Protein AF-A0A6B3FW45-F1 (afdb_monomer_lite)

Sequence (90 aa):
GYACMRNLEPPHPGDPGQGGGPLTVVGDCVTASRAGEVTETACADAGGRAPRYRVESAVRRRAQCPDDTDLFVSLRGEKPVGCARRSTGW

pLDDT: mean 77.46, std 15.92, range [47.41, 97.5]

Foldseek 3Di:
DDDDCVPDDDDDPDDQQQFDDPFDDANWFWADDDDQDIGTHHCACPPPPHRQKGQHDFAQDPVPADPQQPDWAQGDDNRRTTRIHGDPHD

Radius of gyration: 12.93 Å; chains: 1; bounding box: 34×30×26 Å

Secondary structure (DSSP, 8-state):
----GGGSSSSPTT-TTSS--SS--TT-EEEEEETTEEEEE-SS-TTS---SEEEEEEESSGGGS-TT--EEEE-SSS--EEEEEE----

Structure (mmCIF, N/CA/C/O backbone):
data_AF-A0A6B3FW45-F1
#
_entry.id   AF-A0A6B3FW45-F1
#
loop_
_atom_site.group_PDB
_atom_site.id
_atom_site.type_symbol
_atom_site.label_atom_id
_atom_site.label_alt_id
_atom_site.label_comp_id
_atom_site.label_asym_id
_atom_site.label_entity_id
_atom_site.label_seq_id
_atom_site.pdbx_PDB_ins_code
_atom_site.Cartn_x
_atom_site.Cartn_y
_atom_site.Cartn_z
_atom_site.occupancy
_atom_site.B_iso_or_equiv
_atom_site.auth_seq_id
_atom_site.auth_comp_id
_atom_site.auth_asym_id
_atom_site.auth_atom_id
_atom_site.pdbx_PDB_model_num
ATOM 1 N N . GLY A 1 1 ? 18.217 11.100 7.725 1.00 47.41 1 GLY A N 1
ATOM 2 C CA . GLY A 1 1 ? 16.931 11.515 7.130 1.00 47.41 1 GLY A CA 1
ATOM 3 C C . GLY A 1 1 ? 16.801 10.862 5.773 1.00 47.41 1 GLY A C 1
ATOM 4 O O . GLY A 1 1 ? 17.821 10.682 5.125 1.00 47.41 1 GLY A O 1
ATOM 5 N N . TYR A 1 2 ? 15.596 10.461 5.380 1.00 54.75 2 TYR A N 1
ATOM 6 C CA . TYR A 1 2 ? 15.302 9.950 4.038 1.00 54.75 2 TYR A CA 1
ATOM 7 C C . TYR A 1 2 ? 14.725 11.091 3.192 1.00 54.75 2 TYR A C 1
ATOM 9 O O . TYR A 1 2 ? 13.926 11.878 3.697 1.00 54.75 2 TYR A O 1
ATOM 17 N N . ALA A 1 3 ? 15.128 11.193 1.926 1.00 54.22 3 ALA A N 1
ATOM 18 C CA . ALA A 1 3 ? 14.535 12.121 0.968 1.00 54.22 3 ALA A CA 1
ATOM 19 C C . ALA A 1 3 ? 13.635 11.326 0.015 1.00 54.22 3 ALA A C 1
ATOM 21 O O . ALA A 1 3 ? 14.105 10.422 -0.671 1.00 54.22 3 ALA A O 1
ATOM 22 N N . CYS A 1 4 ? 12.336 11.637 -0.016 1.00 53.66 4 CYS A N 1
ATOM 23 C CA . CYS A 1 4 ? 11.448 11.116 -1.054 1.00 53.66 4 CYS A CA 1
ATOM 24 C C . CYS A 1 4 ? 11.752 11.865 -2.357 1.00 53.66 4 CYS A C 1
ATOM 26 O O . CYS A 1 4 ? 11.474 13.057 -2.447 1.00 53.66 4 CYS A O 1
ATOM 28 N N . MET A 1 5 ? 12.304 11.185 -3.362 1.00 57.97 5 MET A N 1
ATOM 29 C CA . MET A 1 5 ? 12.672 11.810 -4.644 1.00 57.97 5 MET A CA 1
ATOM 30 C C . MET A 1 5 ? 11.498 11.935 -5.636 1.00 57.97 5 MET A C 1
ATOM 32 O O . MET A 1 5 ? 11.699 12.353 -6.766 1.00 57.97 5 MET A O 1
ATOM 36 N N . ARG A 1 6 ? 10.268 11.634 -5.194 1.00 59.53 6 ARG A N 1
ATOM 37 C CA . ARG A 1 6 ? 9.027 11.577 -5.999 1.00 59.53 6 ARG A CA 1
ATOM 38 C C . ARG A 1 6 ? 8.496 12.929 -6.500 1.00 59.53 6 ARG A C 1
ATOM 40 O O . ARG A 1 6 ? 7.581 12.958 -7.307 1.00 59.53 6 ARG A O 1
ATOM 47 N N . ASN A 1 7 ? 9.026 14.047 -6.002 1.00 52.25 7 ASN A N 1
ATOM 48 C CA . ASN A 1 7 ? 8.620 15.398 -6.420 1.00 52.25 7 ASN A CA 1
ATOM 49 C C . ASN A 1 7 ? 9.640 16.048 -7.387 1.00 52.25 7 ASN A C 1
ATOM 51 O O . ASN A 1 7 ? 9.684 17.272 -7.481 1.00 52.25 7 ASN A O 1
ATOM 55 N N . LEU A 1 8 ? 10.493 15.249 -8.047 1.00 61.81 8 LEU A N 1
ATOM 56 C CA . LEU A 1 8 ? 11.492 15.698 -9.038 1.00 61.81 8 LEU A CA 1
ATOM 57 C C . LEU A 1 8 ? 11.048 15.320 -10.476 1.00 61.81 8 LEU A C 1
ATOM 59 O O . LEU A 1 8 ? 9.853 15.258 -10.747 1.00 61.81 8 LEU A O 1
ATOM 63 N N . GLU A 1 9 ? 11.973 14.997 -11.393 1.00 50.28 9 GLU A N 1
ATOM 64 C CA . GLU A 1 9 ? 11.683 14.555 -12.780 1.00 50.28 9 GLU A CA 1
ATOM 65 C C . GLU A 1 9 ? 11.572 13.019 -12.948 1.00 50.28 9 GLU A C 1
ATOM 67 O O . GLU A 1 9 ? 12.433 12.305 -12.432 1.00 50.28 9 GLU A O 1
ATOM 72 N N . PRO A 1 10 ? 10.539 12.499 -13.644 1.00 50.91 10 PRO A N 1
ATOM 73 C CA . PRO A 1 10 ? 10.292 11.060 -13.805 1.00 50.91 10 PRO A CA 1
ATOM 74 C C . PRO A 1 10 ? 11.309 10.351 -14.729 1.00 50.91 10 PRO A C 1
ATOM 76 O O . PRO A 1 10 ? 11.908 11.005 -15.586 1.00 50.91 10 PRO A O 1
ATOM 79 N N . PRO A 1 11 ? 11.445 9.007 -14.652 1.00 57.69 11 PRO A N 1
ATOM 80 C CA . PRO A 1 11 ? 10.809 8.098 -13.690 1.00 57.69 11 PRO A CA 1
ATOM 81 C C . PRO A 1 11 ? 11.569 8.064 -12.357 1.00 57.69 11 PRO A C 1
ATOM 83 O O . PRO A 1 11 ? 12.7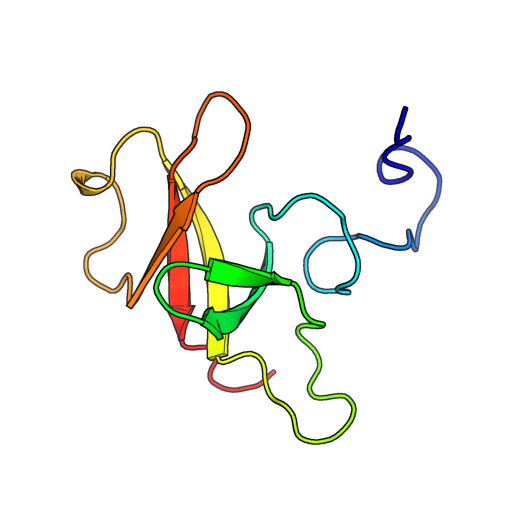96 7.939 -12.329 1.00 57.69 11 PRO A O 1
ATOM 86 N N . HIS A 1 12 ? 10.850 8.154 -11.237 1.00 51.97 12 HIS A N 1
ATOM 87 C CA . HIS A 1 12 ? 11.481 8.132 -9.918 1.00 51.97 12 HIS A CA 1
ATOM 88 C C . HIS A 1 12 ? 11.594 6.702 -9.391 1.00 51.97 12 HIS A C 1
ATOM 90 O O . HIS A 1 12 ? 10.609 5.961 -9.395 1.00 51.97 12 HIS A O 1
ATOM 96 N N . PRO A 1 13 ? 12.742 6.317 -8.808 1.00 54.00 13 PRO A N 1
ATOM 97 C CA . PRO A 1 13 ? 12.772 5.203 -7.870 1.00 54.00 13 PRO A CA 1
ATOM 98 C C . PRO A 1 13 ? 11.761 5.471 -6.734 1.00 54.00 13 PRO A C 1
ATOM 100 O O . PRO A 1 13 ? 11.915 6.442 -5.987 1.00 54.00 13 PRO A O 1
ATOM 103 N N . GLY A 1 14 ? 10.713 4.644 -6.626 1.00 55.62 14 GLY A N 1
ATOM 104 C CA . GLY A 1 14 ? 9.632 4.798 -5.640 1.00 55.62 14 GLY A CA 1
ATOM 105 C C . GLY A 1 14 ? 8.350 5.490 -6.134 1.00 55.62 14 GLY A C 1
ATOM 106 O O . GLY A 1 14 ? 7.556 5.945 -5.302 1.00 55.62 14 GLY A O 1
ATOM 107 N N . ASP A 1 15 ? 8.135 5.600 -7.450 1.00 67.06 15 ASP A N 1
ATOM 108 C CA . ASP A 1 15 ? 6.799 5.875 -8.003 1.00 67.06 15 ASP A CA 1
ATOM 109 C C . ASP A 1 15 ? 5.799 4.769 -7.628 1.00 67.06 15 ASP A C 1
ATOM 111 O O . ASP A 1 15 ? 6.202 3.603 -7.522 1.00 67.06 15 ASP A O 1
ATOM 115 N N . PRO A 1 16 ? 4.494 5.091 -7.485 1.00 72.81 16 PRO A N 1
ATOM 116 C CA . PRO A 1 16 ? 3.510 4.106 -7.080 1.00 72.81 16 PRO A CA 1
ATOM 117 C C . PRO A 1 16 ? 3.503 2.854 -7.957 1.00 72.81 16 PRO A C 1
ATOM 119 O O . PRO A 1 16 ? 3.245 2.927 -9.160 1.00 72.81 16 PRO A O 1
ATOM 122 N N . GLY A 1 17 ? 3.764 1.703 -7.342 1.00 69.31 17 GLY A N 1
ATOM 123 C CA . GLY A 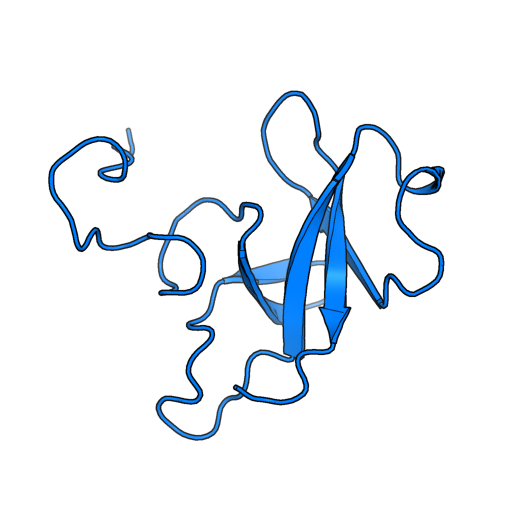1 17 ? 3.792 0.412 -8.025 1.00 69.31 17 GLY A CA 1
ATOM 124 C C . GLY A 1 17 ? 5.115 0.043 -8.702 1.00 69.31 17 GLY A C 1
ATOM 125 O O . GLY A 1 17 ? 5.173 -1.009 -9.337 1.00 69.31 17 GLY A O 1
ATOM 126 N N . GLN A 1 18 ? 6.182 0.834 -8.564 1.00 72.69 18 GLN A N 1
ATOM 127 C CA . GLN A 1 18 ? 7.526 0.431 -9.009 1.00 72.69 18 GLN A CA 1
ATOM 128 C C . GLN A 1 18 ? 8.305 -0.358 -7.939 1.00 72.69 18 GLN A C 1
ATOM 130 O O . GLN A 1 18 ? 9.255 -1.065 -8.274 1.00 72.69 18 GLN A O 1
ATOM 135 N N . GLY A 1 19 ? 7.874 -0.319 -6.672 1.00 69.31 19 GLY A N 1
ATOM 136 C CA . GLY A 1 19 ? 8.561 -0.987 -5.570 1.00 69.31 19 GLY A CA 1
ATOM 137 C C . GLY A 1 19 ? 9.743 -0.178 -5.019 1.00 69.31 19 GLY A C 1
ATOM 138 O O . GLY A 1 19 ? 10.275 0.728 -5.663 1.00 69.31 19 GLY A O 1
ATOM 139 N N . GLY A 1 20 ? 10.210 -0.557 -3.824 1.00 66.06 20 GLY A N 1
ATOM 140 C CA . GLY A 1 20 ? 11.461 -0.052 -3.243 1.00 66.06 20 GLY A CA 1
ATOM 141 C C . GLY A 1 20 ? 11.358 1.273 -2.480 1.00 66.06 20 GLY A C 1
ATOM 142 O O . GLY A 1 20 ? 12.378 1.769 -1.996 1.00 66.06 20 GLY A O 1
ATOM 143 N N . GLY A 1 21 ? 10.160 1.840 -2.330 1.00 67.25 21 GLY A N 1
ATOM 144 C CA . GLY A 1 21 ? 9.928 2.992 -1.471 1.00 67.25 21 GLY A CA 1
ATOM 145 C C . GLY A 1 21 ? 9.980 2.638 0.026 1.00 67.25 21 GLY A C 1
ATOM 146 O O . GLY A 1 21 ? 9.650 1.527 0.439 1.00 67.25 21 GLY A O 1
ATOM 147 N N . PRO A 1 22 ? 10.372 3.585 0.902 1.00 69.94 22 PRO A N 1
ATOM 148 C CA . PRO A 1 22 ? 10.267 3.398 2.351 1.00 69.94 22 PRO A CA 1
ATOM 149 C C . PRO A 1 22 ? 8.826 3.567 2.869 1.00 69.94 22 PRO A C 1
ATOM 151 O O . PRO A 1 22 ? 8.576 3.365 4.058 1.00 69.94 22 PRO A O 1
ATOM 154 N N . LEU A 1 23 ? 7.895 4.009 2.016 1.00 81.00 23 LEU A N 1
ATOM 155 C CA . LEU A 1 23 ? 6.530 4.377 2.378 1.00 81.00 23 LEU A CA 1
ATOM 156 C C . LEU A 1 23 ? 5.544 3.854 1.337 1.00 81.00 23 LEU A C 1
ATOM 158 O O . LEU A 1 23 ? 5.571 4.300 0.194 1.00 81.00 23 LEU A O 1
ATOM 162 N N . THR A 1 24 ? 4.612 3.013 1.783 1.00 85.94 24 THR A N 1
ATOM 163 C CA . THR A 1 24 ? 3.466 2.593 0.975 1.00 85.94 24 THR A CA 1
ATOM 164 C C . THR A 1 24 ? 2.467 3.736 0.808 1.00 85.94 24 THR A C 1
ATOM 166 O O . THR A 1 24 ? 2.147 4.451 1.764 1.00 85.94 24 THR A O 1
ATOM 169 N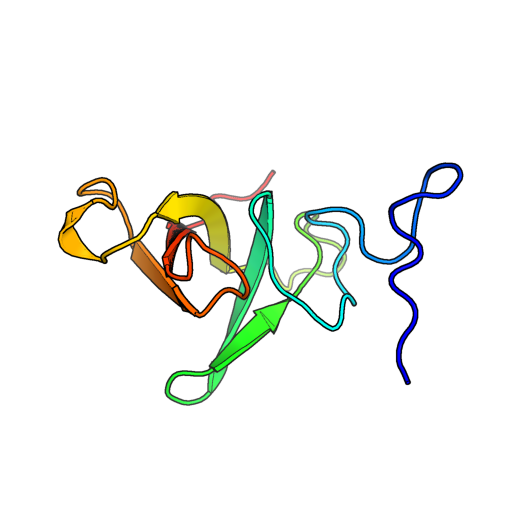 N . VAL A 1 25 ? 1.934 3.877 -0.400 1.00 88.12 25 VAL A N 1
ATOM 170 C CA . VAL A 1 25 ? 0.900 4.831 -0.797 1.00 88.12 25 VAL A CA 1
ATOM 171 C C . VAL A 1 25 ? -0.161 4.163 -1.681 1.00 88.12 25 VAL A C 1
ATOM 173 O O . VAL A 1 25 ? -0.060 2.996 -2.051 1.00 88.12 25 VAL A O 1
ATOM 176 N N . VAL A 1 26 ? -1.187 4.923 -2.064 1.00 90.38 26 VAL A N 1
ATOM 177 C CA . VAL A 1 26 ? -2.135 4.493 -3.101 1.00 90.38 26 VAL A CA 1
ATOM 178 C C . VAL A 1 26 ? -1.407 4.302 -4.433 1.00 90.38 26 VAL A C 1
ATOM 180 O O . VAL A 1 26 ? -0.621 5.154 -4.842 1.00 90.38 26 VAL A O 1
ATOM 183 N N . GLY A 1 27 ? -1.707 3.195 -5.107 1.00 88.44 27 GLY A N 1
ATOM 184 C CA . GLY A 1 27 ? -1.087 2.766 -6.356 1.00 88.44 27 GLY A CA 1
ATOM 185 C C . GLY A 1 27 ? -0.032 1.678 -6.169 1.00 88.44 27 GLY A C 1
ATOM 186 O O . GLY A 1 27 ? 0.201 0.937 -7.124 1.00 88.44 27 GLY A O 1
ATOM 187 N N . ASP A 1 28 ? 0.519 1.532 -4.959 1.00 88.69 28 ASP A N 1
ATOM 188 C CA . ASP A 1 28 ? 1.544 0.536 -4.654 1.00 88.69 28 ASP A CA 1
ATOM 189 C C . ASP A 1 28 ? 1.005 -0.882 -4.623 1.00 88.69 28 ASP A C 1
ATOM 191 O O . ASP A 1 28 ? -0.113 -1.155 -4.170 1.00 88.69 28 ASP A O 1
ATOM 195 N N . CYS A 1 29 ? 1.866 -1.796 -5.049 1.00 88.25 29 CYS A N 1
ATOM 196 C CA . CYS A 1 29 ? 1.654 -3.214 -4.900 1.00 88.25 29 CYS A CA 1
ATOM 197 C C . CYS A 1 29 ? 2.415 -3.736 -3.685 1.00 88.25 29 CYS A C 1
ATOM 199 O O . CYS A 1 29 ? 3.542 -3.333 -3.397 1.00 88.25 29 CYS A O 1
ATOM 201 N N . VAL A 1 30 ? 1.777 -4.631 -2.940 1.00 87.44 30 VAL A N 1
ATOM 202 C CA . VAL A 1 30 ? 2.333 -5.176 -1.707 1.00 87.44 30 VAL A CA 1
ATOM 203 C C . VAL A 1 30 ? 2.214 -6.690 -1.666 1.00 87.44 30 VAL A C 1
ATOM 205 O O . VAL A 1 30 ? 1.253 -7.297 -2.151 1.00 87.44 30 VAL A O 1
ATOM 208 N N . THR A 1 31 ? 3.199 -7.310 -1.031 1.00 83.38 31 THR A N 1
ATOM 209 C CA . THR A 1 31 ? 3.144 -8.709 -0.625 1.00 83.38 31 THR A CA 1
ATOM 210 C C . THR A 1 31 ? 3.108 -8.799 0.895 1.00 83.38 31 THR A C 1
ATOM 212 O O . THR A 1 31 ? 3.766 -8.028 1.593 1.00 83.38 31 THR A O 1
ATOM 215 N N . ALA A 1 32 ? 2.313 -9.727 1.423 1.00 73.50 32 ALA A N 1
ATOM 216 C CA . ALA A 1 32 ? 2.323 -10.022 2.849 1.00 73.50 32 ALA A CA 1
ATOM 217 C C . ALA A 1 32 ? 3.594 -10.824 3.159 1.00 73.50 32 ALA A C 1
ATOM 219 O O . ALA A 1 32 ? 3.760 -11.930 2.644 1.00 73.50 32 ALA A O 1
ATOM 220 N N . SER A 1 33 ? 4.497 -10.262 3.960 1.00 64.12 33 SER A N 1
ATOM 221 C CA . SER A 1 33 ? 5.820 -10.845 4.225 1.00 64.12 33 SER A CA 1
ATOM 222 C C . SER A 1 33 ? 5.887 -11.606 5.555 1.00 64.12 33 SER A C 1
ATOM 224 O O . SER A 1 33 ? 6.616 -12.591 5.652 1.00 64.12 33 SER A O 1
ATOM 226 N N . ARG A 1 34 ? 5.106 -11.196 6.568 1.00 61.38 34 ARG A N 1
ATOM 227 C CA . ARG A 1 34 ? 4.978 -11.836 7.898 1.00 61.38 34 ARG A CA 1
ATOM 228 C C . ARG A 1 34 ? 3.736 -11.323 8.644 1.00 61.38 34 ARG A C 1
ATOM 230 O O . ARG A 1 34 ? 3.084 -10.402 8.169 1.00 61.38 34 ARG A O 1
ATOM 237 N N . ALA A 1 35 ? 3.401 -11.912 9.799 1.00 59.34 35 ALA A N 1
ATOM 238 C CA . ALA A 1 35 ? 2.207 -11.598 10.599 1.00 59.34 35 ALA A CA 1
ATOM 239 C C . ALA A 1 35 ? 1.978 -10.081 10.796 1.00 59.34 35 ALA A C 1
ATOM 241 O O . ALA A 1 35 ? 2.594 -9.453 11.654 1.00 59.34 35 ALA A O 1
ATOM 242 N N . GLY A 1 36 ? 1.076 -9.513 9.988 1.00 68.69 36 GLY A N 1
ATOM 243 C CA . GLY A 1 36 ? 0.675 -8.106 10.038 1.00 68.69 36 GLY A CA 1
ATOM 244 C C . GLY A 1 36 ? 1.574 -7.115 9.290 1.00 68.69 36 GLY A C 1
ATOM 245 O O . GLY A 1 36 ? 1.273 -5.925 9.320 1.00 68.69 36 GLY A O 1
ATOM 246 N N . GLU A 1 37 ? 2.636 -7.563 8.612 1.00 77.56 37 GLU A N 1
ATOM 247 C CA . GLU A 1 37 ? 3.516 -6.691 7.825 1.00 77.56 37 GLU A CA 1
ATOM 248 C C . GLU A 1 37 ? 3.327 -6.899 6.322 1.00 77.56 37 GLU A C 1
ATOM 250 O O . GLU A 1 37 ? 3.196 -8.023 5.823 1.00 77.56 37 GLU A O 1
ATOM 255 N N . VAL A 1 38 ? 3.338 -5.779 5.605 1.00 84.56 38 VAL A N 1
ATOM 256 C CA . VAL A 1 38 ? 3.344 -5.738 4.149 1.00 84.56 38 VAL A CA 1
ATOM 257 C C . VAL A 1 38 ? 4.670 -5.175 3.665 1.00 84.56 38 VAL A C 1
ATOM 259 O O . VAL A 1 38 ? 5.234 -4.268 4.275 1.00 84.56 38 VAL A O 1
ATOM 262 N N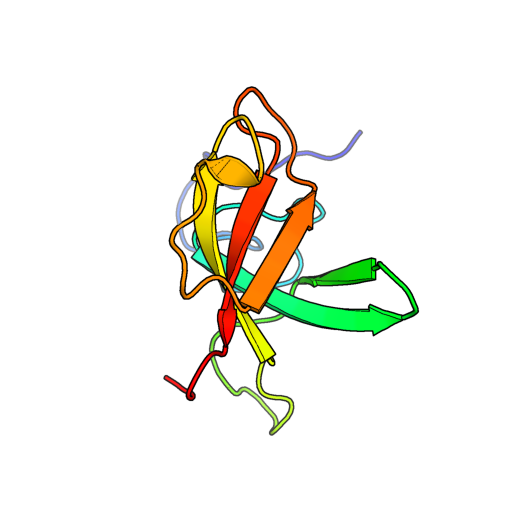 . THR A 1 39 ? 5.160 -5.711 2.557 1.00 83.44 39 THR A N 1
ATOM 263 C CA . THR A 1 39 ? 6.358 -5.227 1.875 1.00 83.44 39 THR A CA 1
ATOM 264 C C . THR A 1 39 ? 5.958 -4.730 0.496 1.00 83.44 39 THR A C 1
ATOM 266 O O . THR A 1 39 ? 5.270 -5.442 -0.239 1.00 83.44 39 THR A O 1
ATOM 269 N N . GLU A 1 40 ? 6.370 -3.507 0.160 1.00 82.12 40 GLU A N 1
ATO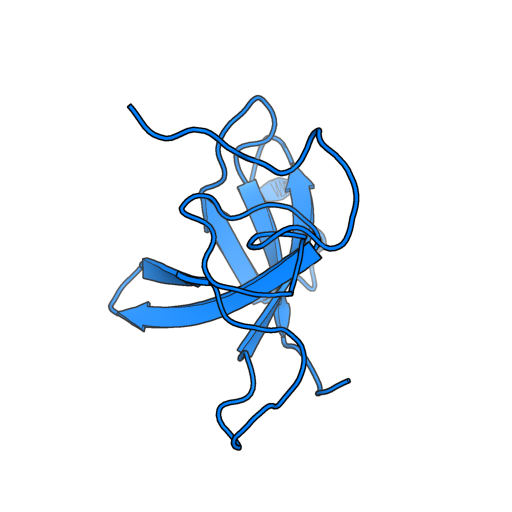M 270 C CA . GLU A 1 40 ? 6.185 -2.942 -1.176 1.00 82.12 40 GLU A CA 1
ATOM 271 C C . GLU A 1 40 ? 6.964 -3.766 -2.204 1.00 82.12 40 GLU A C 1
ATOM 273 O O . GLU A 1 40 ? 8.100 -4.186 -1.972 1.00 82.12 40 GLU A O 1
ATOM 278 N N . THR A 1 41 ? 6.347 -4.012 -3.348 1.00 81.62 41 THR A N 1
ATOM 279 C CA . THR A 1 41 ? 6.962 -4.707 -4.472 1.00 81.62 41 THR A CA 1
ATOM 280 C C . THR A 1 41 ? 6.447 -4.108 -5.776 1.00 81.62 41 THR A C 1
ATOM 282 O O . THR A 1 41 ? 5.420 -3.425 -5.791 1.00 81.62 41 THR A O 1
ATOM 285 N N . ALA A 1 42 ? 7.169 -4.336 -6.869 1.00 80.31 42 ALA A N 1
ATOM 286 C CA . ALA A 1 42 ? 6.746 -3.853 -8.173 1.00 80.31 42 ALA A CA 1
ATOM 287 C C . ALA A 1 42 ? 5.399 -4.485 -8.564 1.00 80.31 42 ALA A C 1
ATOM 289 O O . ALA A 1 42 ? 5.161 -5.666 -8.314 1.00 80.31 42 ALA A O 1
ATOM 290 N N . CYS A 1 43 ? 4.518 -3.693 -9.174 1.00 79.62 43 CYS A N 1
ATOM 291 C CA . CYS A 1 43 ? 3.238 -4.156 -9.698 1.00 79.62 43 CYS A CA 1
ATOM 292 C C . CYS A 1 43 ? 3.401 -5.061 -10.921 1.00 79.62 43 CYS A C 1
ATOM 294 O O . CYS A 1 43 ? 2.612 -5.988 -11.091 1.00 79.62 43 CYS A O 1
ATOM 296 N N . ALA A 1 44 ? 4.418 -4.796 -11.746 1.00 74.62 44 ALA A N 1
ATOM 297 C CA . ALA A 1 44 ? 4.782 -5.668 -12.854 1.00 74.62 44 ALA A CA 1
ATOM 298 C C . ALA A 1 44 ? 5.342 -6.989 -12.311 1.00 74.62 44 ALA A C 1
ATOM 300 O O . ALA A 1 44 ? 6.179 -6.980 -11.405 1.00 74.62 44 ALA A O 1
ATOM 301 N N . ASP A 1 45 ? 4.927 -8.118 -12.889 1.00 63.31 45 ASP A N 1
ATOM 302 C CA . ASP A 1 45 ? 5.424 -9.446 -12.507 1.00 63.31 45 ASP A CA 1
ATOM 303 C C . ASP A 1 45 ? 6.830 -9.708 -13.081 1.00 63.31 45 ASP A C 1
ATOM 305 O O . ASP A 1 45 ? 7.071 -10.586 -13.912 1.00 63.31 45 ASP A O 1
ATOM 309 N N . ALA A 1 46 ? 7.794 -8.891 -12.661 1.00 55.91 46 ALA A N 1
ATOM 310 C CA . ALA A 1 46 ? 9.194 -9.060 -13.004 1.00 55.91 46 ALA A CA 1
ATOM 311 C C . ALA A 1 46 ? 9.796 -10.173 -12.129 1.00 55.91 46 ALA A C 1
ATOM 313 O O . ALA A 1 46 ? 10.272 -9.934 -11.019 1.00 55.91 46 ALA A O 1
ATOM 314 N N . GLY A 1 47 ? 9.774 -11.410 -12.633 1.00 54.53 47 GLY A N 1
ATOM 315 C CA . GLY A 1 47 ? 10.455 -12.552 -12.007 1.00 54.53 47 GLY A CA 1
ATOM 316 C C . GLY A 1 47 ? 9.562 -13.544 -11.251 1.00 54.53 47 GLY A C 1
ATOM 317 O O . GLY A 1 47 ? 10.078 -14.291 -10.418 1.00 54.53 47 GLY A O 1
ATOM 318 N N . GLY A 1 48 ? 8.252 -13.584 -11.527 1.00 54.75 48 GLY A N 1
ATOM 319 C CA . GLY A 1 48 ? 7.349 -14.651 -11.062 1.00 54.75 48 GLY A CA 1
ATOM 320 C C . GLY A 1 48 ? 7.020 -14.604 -9.567 1.00 54.75 48 GLY A C 1
ATOM 321 O O . GLY A 1 48 ? 6.670 -15.621 -8.964 1.00 54.75 48 GLY A O 1
ATOM 322 N N . ARG A 1 49 ? 7.162 -13.432 -8.945 1.00 56.31 49 ARG A N 1
ATOM 323 C CA . ARG A 1 49 ? 6.761 -13.162 -7.557 1.00 56.31 49 ARG A CA 1
ATOM 324 C C . ARG A 1 49 ? 5.679 -12.099 -7.575 1.00 56.31 49 ARG A C 1
ATOM 326 O O . ARG A 1 49 ? 5.880 -11.002 -7.061 1.00 56.31 49 ARG A O 1
ATOM 333 N N . ALA A 1 50 ? 4.545 -12.452 -8.173 1.00 55.41 50 ALA A N 1
ATOM 334 C CA . ALA A 1 50 ? 3.425 -11.545 -8.315 1.00 55.41 50 ALA A CA 1
ATOM 335 C C . ALA A 1 50 ? 3.065 -10.896 -6.960 1.00 55.41 50 ALA A C 1
ATOM 337 O O . ALA A 1 50 ? 2.874 -11.611 -5.959 1.00 55.41 50 ALA A O 1
ATOM 338 N N . PRO A 1 51 ? 2.957 -9.557 -6.895 1.00 64.25 51 PRO A N 1
ATOM 339 C CA . PRO A 1 51 ? 2.335 -8.896 -5.761 1.00 64.25 51 PRO A CA 1
ATOM 340 C C . PRO A 1 51 ? 0.953 -9.470 -5.532 1.00 64.25 51 PRO A C 1
ATOM 342 O O . PRO A 1 51 ? 0.156 -9.621 -6.457 1.00 64.25 51 PRO A O 1
ATOM 345 N N . ARG A 1 52 ? 0.638 -9.752 -4.272 1.00 75.44 52 ARG A N 1
ATOM 346 C CA . ARG A 1 52 ? -0.671 -10.311 -3.951 1.00 75.44 52 ARG A CA 1
ATOM 347 C C . ARG A 1 52 ? -1.748 -9.245 -3.937 1.00 75.44 52 ARG A C 1
ATOM 349 O O . ARG A 1 52 ? -2.891 -9.584 -4.212 1.00 75.44 52 ARG A O 1
ATOM 356 N N . TYR A 1 53 ? -1.403 -7.989 -3.650 1.00 88.38 53 TYR A N 1
ATOM 357 C CA . TYR A 1 53 ? -2.380 -6.920 -3.487 1.00 88.38 53 TYR A CA 1
ATOM 358 C C . TYR A 1 53 ? -1.910 -5.592 -4.079 1.00 88.38 53 TYR A C 1
ATOM 360 O O . TYR A 1 53 ? -0.710 -5.327 -4.119 1.00 88.38 53 TYR A O 1
ATOM 368 N N . ARG A 1 54 ? -2.860 -4.740 -4.470 1.00 89.50 54 ARG A N 1
ATOM 369 C CA . ARG A 1 54 ? -2.642 -3.334 -4.833 1.00 89.50 54 ARG A CA 1
ATOM 370 C C . ARG A 1 54 ? -3.459 -2.437 -3.915 1.00 89.50 54 ARG A C 1
ATOM 372 O O . ARG A 1 54 ? -4.644 -2.692 -3.724 1.00 89.50 54 ARG A O 1
ATOM 379 N N . VAL A 1 55 ? -2.844 -1.392 -3.366 1.00 92.38 55 VAL A N 1
ATOM 380 C CA . VAL A 1 55 ? -3.541 -0.363 -2.580 1.00 92.38 55 VAL A CA 1
ATOM 381 C C . VAL A 1 55 ? -4.279 0.566 -3.540 1.00 92.38 55 VAL A C 1
ATOM 383 O O . VAL A 1 55 ? -3.652 1.344 -4.255 1.00 92.38 55 VAL A O 1
ATOM 386 N N . GLU A 1 56 ? -5.606 0.501 -3.571 1.00 93.00 56 GLU A N 1
ATOM 387 C CA . GLU A 1 56 ? -6.411 1.241 -4.556 1.00 93.00 56 GLU A CA 1
ATOM 388 C C . GLU A 1 56 ? -6.944 2.564 -4.021 1.00 93.00 56 GLU A C 1
ATOM 390 O O . GLU A 1 56 ? -7.193 3.501 -4.777 1.00 93.00 56 GLU A O 1
ATOM 395 N N . SER A 1 57 ? -7.102 2.665 -2.704 1.00 94.50 57 SER A N 1
ATOM 396 C CA . SER A 1 57 ? -7.578 3.883 -2.064 1.00 94.50 57 SER A CA 1
ATOM 397 C C . SER A 1 57 ? -7.042 4.029 -0.645 1.00 94.50 57 SER A C 1
ATOM 399 O O . SER A 1 57 ? -6.522 3.084 -0.051 1.00 94.50 57 SER A O 1
ATOM 401 N N . ALA A 1 58 ? -7.154 5.245 -0.110 1.00 96.38 58 ALA A N 1
ATOM 402 C CA . ALA A 1 58 ? -6.835 5.561 1.273 1.00 96.38 58 ALA A CA 1
ATOM 403 C C . ALA A 1 58 ? -8.020 6.275 1.928 1.00 96.38 58 ALA A C 1
ATOM 405 O O . ALA A 1 58 ? -8.611 7.190 1.346 1.00 96.38 58 ALA A O 1
ATOM 406 N N . VAL A 1 59 ? -8.347 5.885 3.156 1.00 97.38 59 VAL A N 1
ATOM 407 C CA . VAL A 1 59 ? -9.473 6.408 3.938 1.00 97.38 59 VAL A CA 1
ATOM 408 C C . VAL A 1 59 ? -9.066 6.681 5.386 1.00 97.38 59 VAL A C 1
ATOM 410 O O . VAL A 1 59 ? -7.970 6.331 5.830 1.00 97.38 59 VAL A O 1
ATOM 413 N N . ARG A 1 60 ? -9.950 7.341 6.148 1.00 96.75 60 ARG A N 1
ATOM 414 C CA . ARG A 1 60 ? -9.682 7.669 7.558 1.00 96.75 60 ARG A CA 1
ATOM 415 C C . ARG A 1 60 ? -9.904 6.483 8.492 1.00 96.75 60 ARG A C 1
ATOM 417 O O . ARG A 1 60 ? -9.245 6.380 9.520 1.00 96.75 60 ARG A O 1
ATOM 424 N N . ARG A 1 61 ? -10.867 5.615 8.172 1.00 95.94 61 ARG A N 1
ATOM 425 C CA . ARG A 1 61 ? -11.298 4.491 9.018 1.00 95.94 61 ARG A CA 1
ATOM 426 C C . ARG A 1 61 ? -11.561 3.260 8.161 1.00 95.94 61 ARG A C 1
ATOM 428 O O . ARG A 1 61 ? -12.104 3.400 7.075 1.00 95.94 61 ARG A O 1
ATOM 435 N N . ARG A 1 62 ? -11.269 2.064 8.685 1.00 94.31 62 ARG A N 1
ATOM 436 C CA . ARG A 1 62 ? -11.474 0.779 7.981 1.00 94.31 62 ARG A CA 1
ATOM 437 C C . ARG A 1 62 ? -12.891 0.598 7.436 1.00 94.31 62 ARG A C 1
ATOM 439 O O . ARG A 1 62 ? -13.041 0.159 6.311 1.00 94.31 62 ARG A O 1
ATOM 446 N N . ALA A 1 63 ? -13.904 1.030 8.186 1.00 95.81 63 ALA A N 1
ATOM 447 C CA . ALA A 1 63 ? -15.310 0.970 7.774 1.00 95.81 63 ALA A CA 1
ATOM 448 C C . ALA A 1 63 ? -15.672 1.867 6.569 1.00 95.81 63 ALA A C 1
ATOM 450 O O . ALA A 1 63 ? -16.820 1.886 6.151 1.00 95.81 63 ALA A O 1
ATOM 451 N N . GLN A 1 64 ? -14.733 2.673 6.066 1.00 97.50 64 GLN A N 1
ATOM 452 C CA . GLN A 1 64 ? -14.911 3.498 4.866 1.00 97.50 64 GLN A CA 1
ATOM 453 C C . GLN A 1 64 ? -14.276 2.858 3.629 1.00 97.50 64 GLN A C 1
ATOM 455 O O . GLN A 1 64 ? -14.395 3.418 2.541 1.00 97.50 64 GLN A O 1
ATOM 460 N N . CYS A 1 65 ? -13.550 1.750 3.796 1.00 97.06 65 CYS A N 1
ATOM 461 C CA . CYS A 1 65 ? -13.074 0.987 2.659 1.00 97.06 65 CYS A CA 1
ATOM 462 C C . CYS A 1 65 ? -14.255 0.296 1.961 1.00 97.06 65 CYS A C 1
ATOM 464 O O . CYS A 1 65 ? -15.213 -0.074 2.641 1.00 97.06 65 CYS A O 1
ATOM 466 N N . PRO A 1 66 ? -14.174 0.103 0.636 1.00 95.81 66 PRO A N 1
ATOM 467 C CA . PRO A 1 66 ? -15.104 -0.745 -0.102 1.00 95.81 66 PRO A CA 1
ATOM 468 C C . PRO A 1 66 ? -15.203 -2.165 0.477 1.00 95.81 66 PRO A C 1
ATOM 470 O O . PRO A 1 66 ? -14.218 -2.685 1.011 1.00 95.81 66 PRO A O 1
ATOM 473 N N . ASP A 1 67 ? -16.366 -2.802 0.334 1.00 93.50 67 ASP A N 1
ATOM 474 C CA . ASP A 1 67 ? -16.626 -4.150 0.864 1.00 93.50 67 ASP A CA 1
ATOM 475 C C . ASP A 1 67 ? -15.752 -5.240 0.217 1.00 93.50 67 ASP A C 1
ATOM 477 O O . ASP A 1 67 ? -15.510 -6.280 0.824 1.00 93.50 67 ASP A O 1
ATOM 481 N N . ASP A 1 68 ? -15.234 -4.995 -0.989 1.00 91.94 68 ASP A N 1
ATOM 482 C CA . ASP A 1 68 ? -14.306 -5.872 -1.712 1.00 91.94 68 ASP A CA 1
ATOM 483 C C . ASP A 1 68 ? -12.833 -5.677 -1.301 1.00 91.94 68 ASP A C 1
ATOM 485 O O . ASP A 1 68 ? -11.918 -6.176 -1.955 1.00 91.94 68 ASP A O 1
ATOM 489 N N . THR A 1 69 ? -12.576 -4.970 -0.197 1.00 94.00 69 THR A N 1
ATOM 490 C CA . THR A 1 69 ? -11.223 -4.807 0.347 1.00 94.00 69 THR A CA 1
ATOM 491 C C . THR A 1 69 ? -10.712 -6.112 0.956 1.00 94.00 69 THR A C 1
ATOM 493 O O . THR A 1 69 ? -11.165 -6.541 2.016 1.00 94.00 69 THR A O 1
ATOM 496 N N . ASP A 1 70 ? -9.686 -6.698 0.339 1.00 91.69 70 ASP A N 1
ATOM 497 C CA . ASP A 1 70 ? -9.039 -7.922 0.823 1.00 91.69 70 ASP A CA 1
ATOM 498 C C . ASP A 1 70 ? -8.013 -7.674 1.944 1.00 91.69 70 ASP A C 1
ATOM 500 O O . ASP A 1 70 ? -7.740 -8.559 2.760 1.00 91.69 70 ASP A O 1
ATOM 504 N N . LEU A 1 71 ? -7.386 -6.492 1.967 1.00 91.12 71 LEU A N 1
ATOM 505 C CA . LEU A 1 71 ? -6.296 -6.164 2.885 1.00 91.12 71 LEU A CA 1
ATOM 506 C C . LEU A 1 71 ? -6.340 -4.698 3.326 1.00 91.12 71 LEU A C 1
ATOM 508 O O . LEU A 1 71 ? -6.454 -3.785 2.515 1.00 91.12 71 LEU A O 1
ATOM 512 N N . PHE A 1 72 ? -6.151 -4.464 4.626 1.00 92.38 72 PHE A N 1
ATOM 513 C CA . PHE A 1 72 ? -5.980 -3.121 5.179 1.00 92.38 72 PHE A CA 1
ATOM 514 C C . PHE A 1 72 ? -4.505 -2.838 5.443 1.00 92.38 72 PHE A C 1
ATOM 516 O O . PHE A 1 72 ? -3.866 -3.554 6.217 1.00 92.38 72 PHE A O 1
ATOM 523 N N . VAL A 1 73 ? -3.988 -1.761 4.859 1.00 91.69 73 VAL A N 1
ATOM 524 C CA . VAL A 1 73 ? -2.589 -1.342 4.993 1.00 91.69 73 VAL A CA 1
ATOM 525 C C . VAL A 1 73 ? -2.497 -0.082 5.847 1.00 91.69 73 VAL A C 1
ATOM 527 O O . VAL A 1 73 ? -3.261 0.860 5.656 1.00 91.69 73 VAL A O 1
ATOM 530 N N . SER A 1 74 ? -1.557 -0.040 6.788 1.00 92.38 74 SER A N 1
ATOM 531 C CA . SER A 1 74 ? -1.268 1.179 7.549 1.00 92.38 74 SER A CA 1
ATOM 532 C C . SER A 1 74 ? -0.441 2.140 6.697 1.00 92.38 74 SER A C 1
ATOM 534 O O . SER A 1 74 ? 0.722 1.871 6.406 1.00 92.38 74 SER A O 1
ATOM 536 N N . LEU A 1 75 ? -1.039 3.264 6.315 1.00 90.44 75 LEU A N 1
ATOM 537 C CA . LEU A 1 75 ? -0.401 4.336 5.554 1.00 90.44 75 LEU A CA 1
ATOM 538 C C . LEU A 1 75 ? -0.022 5.503 6.475 1.00 90.44 75 LEU A C 1
ATOM 540 O O . LEU A 1 75 ? -0.507 5.628 7.602 1.00 90.44 75 LEU A O 1
ATOM 544 N N . ARG A 1 76 ? 0.844 6.394 5.989 1.00 87.94 76 ARG A N 1
ATOM 545 C CA . ARG A 1 76 ? 1.134 7.675 6.652 1.00 87.94 76 ARG A CA 1
ATOM 546 C C . ARG A 1 76 ? 0.188 8.772 6.145 1.00 87.94 76 ARG A C 1
ATOM 548 O O . ARG A 1 76 ? -0.294 8.709 5.020 1.00 87.94 76 ARG A O 1
ATOM 555 N N . GLY A 1 77 ? -0.032 9.801 6.965 1.00 88.12 77 GLY A N 1
ATOM 556 C CA . GLY A 1 77 ? -0.828 10.985 6.613 1.00 88.12 77 GLY A CA 1
ATOM 557 C C . GLY A 1 77 ? -2.266 10.963 7.142 1.00 88.12 77 GLY A C 1
ATOM 558 O O . GLY A 1 77 ? -2.615 10.170 8.013 1.00 88.12 77 GLY A O 1
ATOM 559 N N . GLU A 1 78 ? -3.105 11.862 6.622 1.00 90.31 78 GLU A N 1
ATOM 560 C CA . GLU A 1 78 ? -4.477 12.100 7.111 1.00 90.31 78 GLU A CA 1
ATOM 561 C C . GLU A 1 78 ? -5.467 10.964 6.809 1.00 90.31 78 GLU A C 1
ATOM 563 O O . GLU A 1 78 ? -6.553 10.902 7.390 1.00 90.31 78 GLU A O 1
ATOM 568 N N . LYS A 1 79 ? -5.107 10.075 5.881 1.00 94.88 79 LYS A N 1
ATOM 569 C CA . LYS A 1 79 ? -5.877 8.892 5.484 1.00 94.88 79 LYS A CA 1
ATOM 570 C C . LYS A 1 79 ? -5.033 7.642 5.765 1.00 94.88 79 LYS A C 1
ATOM 572 O O . LYS A 1 79 ? -4.433 7.094 4.844 1.00 94.88 79 LYS A O 1
ATOM 577 N N . PRO A 1 80 ? -4.927 7.221 7.037 1.00 95.38 80 PRO A N 1
ATOM 578 C CA . PRO A 1 80 ? -3.955 6.215 7.460 1.00 95.38 80 PRO A CA 1
ATOM 579 C C . PRO A 1 80 ? -4.338 4.776 7.092 1.00 95.38 80 PRO A C 1
ATOM 581 O O . PRO A 1 80 ? -3.589 3.858 7.411 1.00 95.38 80 PRO A O 1
ATOM 584 N N . VAL A 1 81 ? -5.495 4.544 6.465 1.00 96.44 81 VAL A N 1
ATOM 585 C CA . VAL A 1 81 ? -5.956 3.200 6.100 1.00 96.44 81 VAL A CA 1
ATOM 586 C C . VAL A 1 81 ? -5.963 3.054 4.586 1.00 96.44 81 VAL A C 1
ATOM 588 O O . VAL A 1 81 ? -6.799 3.654 3.920 1.00 96.44 81 VAL A O 1
ATOM 591 N N . GLY A 1 82 ? -5.055 2.243 4.055 1.00 95.88 82 GLY A N 1
ATOM 592 C CA . GLY A 1 82 ? -5.051 1.801 2.666 1.00 95.88 82 GLY A CA 1
ATOM 593 C C . GLY A 1 82 ? -5.990 0.617 2.472 1.00 95.88 82 GLY A C 1
ATOM 594 O O . GLY A 1 82 ? -5.888 -0.367 3.205 1.00 95.88 82 GLY A O 1
ATOM 595 N N . CYS A 1 83 ? -6.884 0.713 1.494 1.00 96.00 83 CYS A N 1
ATOM 596 C CA . CYS A 1 83 ? -7.776 -0.363 1.083 1.00 96.00 83 CYS A CA 1
ATOM 597 C C . CYS A 1 83 ? -7.125 -1.073 -0.107 1.00 96.00 83 CYS A C 1
ATOM 599 O O . CYS A 1 83 ? -6.986 -0.489 -1.186 1.00 96.00 83 CYS A O 1
ATOM 601 N N . ALA A 1 84 ? -6.645 -2.292 0.119 1.00 93.38 84 ALA A N 1
ATOM 602 C CA . ALA A 1 84 ? -5.945 -3.081 -0.877 1.00 93.38 84 ALA A CA 1
ATOM 603 C C . ALA A 1 84 ? -6.801 -4.252 -1.356 1.00 93.38 84 ALA A C 1
ATOM 605 O O . ALA A 1 84 ? -7.372 -4.980 -0.543 1.00 93.38 84 ALA A O 1
ATOM 606 N N . ARG A 1 85 ? -6.829 -4.453 -2.674 1.00 91.75 85 ARG A N 1
ATOM 607 C CA . ARG A 1 85 ? -7.472 -5.609 -3.308 1.00 91.75 85 ARG A CA 1
ATOM 608 C C . ARG A 1 85 ? -6.443 -6.568 -3.865 1.00 91.75 85 ARG A C 1
ATOM 610 O O . ARG A 1 85 ? -5.319 -6.160 -4.173 1.00 91.75 85 ARG A O 1
ATOM 617 N N . ARG A 1 86 ? -6.823 -7.829 -4.039 1.00 87.75 86 ARG A N 1
ATOM 618 C CA . ARG A 1 86 ? -5.973 -8.838 -4.664 1.00 87.75 86 ARG A CA 1
ATOM 619 C C . ARG A 1 8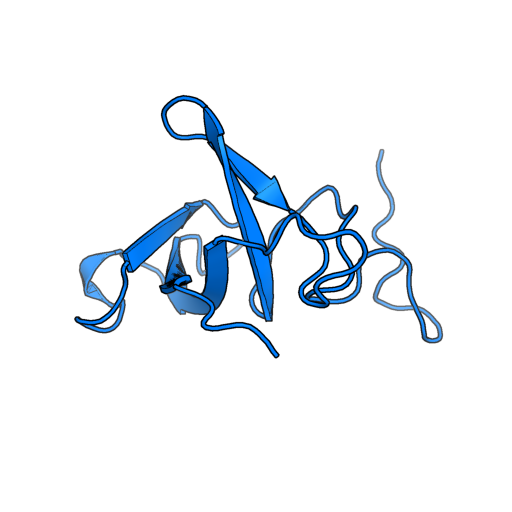6 ? -5.655 -8.448 -6.111 1.00 87.75 86 ARG A C 1
ATOM 621 O O . ARG A 1 86 ? -6.556 -8.165 -6.894 1.00 87.75 86 ARG A O 1
ATOM 628 N N . SER A 1 87 ? -4.373 -8.432 -6.469 1.00 74.50 87 SER A N 1
ATOM 629 C CA . SER A 1 87 ? -3.953 -8.181 -7.852 1.00 74.50 87 SER A CA 1
ATOM 630 C C . SER A 1 87 ? -4.136 -9.457 -8.675 1.00 74.50 87 SER A C 1
ATOM 632 O O . SER A 1 87 ? -3.668 -10.521 -8.273 1.00 74.50 87 SER A O 1
ATOM 634 N N . THR A 1 88 ? -4.811 -9.369 -9.822 1.00 66.19 88 THR A N 1
ATOM 635 C CA . THR A 1 88 ? -4.994 -10.488 -10.766 1.00 66.19 88 THR A CA 1
ATOM 636 C C . THR A 1 88 ? -3.878 -10.590 -11.813 1.00 66.19 88 THR A C 1
ATOM 638 O O . THR A 1 88 ? -4.016 -11.353 -12.763 1.00 66.19 88 THR A O 1
ATOM 641 N N . GLY A 1 89 ? -2.772 -9.858 -11.628 1.00 55.78 89 GLY A N 1
ATOM 642 C CA . GLY A 1 89 ? -1.703 -9.718 -12.621 1.00 55.78 89 GLY A CA 1
ATOM 643 C C . GLY A 1 89 ? -2.072 -8.691 -13.696 1.00 55.78 89 GLY A C 1
ATOM 644 O O . GLY A 1 89 ? -3.184 -8.719 -14.221 1.00 55.78 89 GLY A O 1
ATOM 645 N N . TRP A 1 90 ? -1.155 -7.763 -13.976 1.00 54.41 90 TRP A N 1
ATOM 646 C CA . TRP A 1 90 ? -1.242 -6.759 -15.042 1.00 54.41 90 TRP A CA 1
ATOM 647 C C . TRP A 1 90 ? 0.060 -6.774 -15.834 1.00 54.41 90 TRP A C 1
ATOM 649 O O . TRP A 1 90 ? 1.125 -6.861 -15.177 1.00 54.41 90 TRP A O 1
#